Protein AF-A0A532UQH1-F1 (afdb_monomer)

Solvent-accessible surface area (backbone atoms only — not comparable to full-atom values): 4911 Å² total; per-residue (Å²): 108,77,36,37,38,36,35,37,51,55,70,83,52,87,38,81,87,49,67,59,35,54,67,56,46,49,52,52,49,44,61,56,48,66,69,38,70,41,44,77,46,70,47,77,53,92,74,24,39,36,40,33,26,23,61,89,66,36,40,72,66,58,54,49,54,53,45,66,68,37,88,82,45,54,92,90,46,58,49,81,42,81,45,86,117

Radius of gyration: 12.12 Å; Cα contacts (8 Å, |Δi|>4): 136; chains: 1; bounding box: 29×22×29 Å

Foldseek 3Di:
DKWKKKKAAPLVDCQPVCRSPVVVLLVVLQVQQVPAPFWDDWDDDDRIIMTIGDCVRANPVNSVVSLVPDSRHDPPRMDMDIDDD

Nearest PDB structures (foldseek):
  3zo7-assembly1_E  TM=6.374E-01  e=8.810E-03  Rhodococcus opacus
  3znu-assembly1_I  TM=6.191E-01  e=1.569E-02  Rhodococcus opacus
  3zo7-assembly1_F  TM=6.189E-01  e=1.783E-02  Rhodococcus opacus
  4fpi-assembly1_C  TM=6.270E-01  e=2.620E-02  Rhodococcus opacus
  3znj-assembly3_9  TM=6.309E-01  e=5.304E-02  Rhodococcus opacus

Mean predicted aligned error: 5.4 Å

Sequence (85 aa):
MNSRTAFHIDCTAVIPECAYQCAKCIEEMESILTDIQGVRKFYTEDDGVVVEHDPSVATVEQLIDVFEGMPSFYEGNFVPTVITS

Structure (mmCIF, N/CA/C/O backbone):
data_AF-A0A532UQH1-F1
#
_entry.id   AF-A0A532UQH1-F1
#
loop_
_atom_site.group_PDB
_atom_site.id
_atom_site.type_symbol
_atom_site.label_atom_id
_atom_site.label_alt_id
_atom_site.label_comp_id
_atom_site.label_asym_id
_atom_site.label_entity_id
_atom_site.label_seq_id
_atom_site.pdbx_PDB_ins_code
_atom_site.Cartn_x
_atom_site.Cartn_y
_atom_site.Cartn_z
_atom_site.occupancy
_atom_site.B_iso_or_equiv
_atom_site.auth_seq_id
_atom_site.auth_comp_id
_atom_site.auth_asym_id
_atom_site.auth_atom_id
_atom_site.pdbx_PDB_model_num
ATOM 1 N N . MET A 1 1 ? -12.667 -0.615 14.545 1.00 65.44 1 MET A N 1
ATOM 2 C CA . MET A 1 1 ? -12.557 -2.051 14.157 1.00 65.44 1 MET A CA 1
ATOM 3 C C . MET A 1 1 ? -11.186 -2.194 13.504 1.00 65.44 1 MET A C 1
ATOM 5 O O . MET A 1 1 ? -10.726 -1.190 12.993 1.00 65.44 1 MET A O 1
ATOM 9 N N . ASN A 1 2 ? -10.467 -3.313 13.567 1.00 76.00 2 ASN A N 1
ATOM 10 C CA . ASN A 1 2 ? -9.136 -3.366 12.939 1.00 76.00 2 ASN A CA 1
ATOM 11 C C . ASN A 1 2 ? -9.248 -4.166 11.646 1.00 76.00 2 ASN A C 1
ATOM 13 O O . ASN A 1 2 ? -9.681 -5.313 11.691 1.00 76.00 2 ASN A O 1
ATOM 17 N N . SER A 1 3 ? -8.876 -3.566 10.520 1.00 85.69 3 SER A N 1
ATOM 18 C CA . SER A 1 3 ? -8.838 -4.235 9.223 1.00 85.69 3 SER A CA 1
ATOM 19 C C . SER A 1 3 ? -7.422 -4.248 8.681 1.00 85.69 3 SER A C 1
ATOM 21 O O . SER A 1 3 ? -6.647 -3.313 8.885 1.00 85.69 3 SER A O 1
ATOM 23 N N . ARG A 1 4 ? -7.088 -5.334 7.989 1.00 88.75 4 ARG A N 1
ATOM 24 C CA . ARG A 1 4 ? -5.796 -5.525 7.349 1.00 88.75 4 ARG A CA 1
ATOM 25 C C . ARG A 1 4 ? -6.010 -5.517 5.842 1.00 88.75 4 ARG A C 1
ATOM 27 O O . ARG A 1 4 ? -6.790 -6.305 5.318 1.00 88.75 4 ARG A O 1
ATOM 34 N N . THR A 1 5 ? -5.333 -4.626 5.137 1.00 88.75 5 THR A N 1
ATOM 35 C CA . THR A 1 5 ? -5.352 -4.590 3.669 1.00 88.75 5 THR A CA 1
ATOM 36 C C . THR A 1 5 ? -3.960 -4.917 3.178 1.00 88.75 5 THR A C 1
ATOM 38 O O . THR A 1 5 ? -3.005 -4.258 3.570 1.00 88.75 5 THR A O 1
ATOM 41 N N . ALA A 1 6 ? -3.837 -5.969 2.381 1.00 88.38 6 ALA A N 1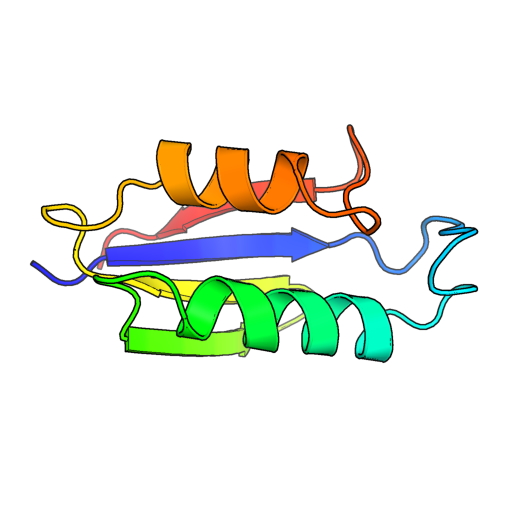
ATOM 42 C CA . ALA A 1 6 ? -2.594 -6.337 1.731 1.00 88.38 6 ALA A CA 1
ATOM 43 C C . ALA A 1 6 ? -2.608 -5.831 0.292 1.00 88.38 6 ALA A C 1
ATOM 45 O O . ALA A 1 6 ? -3.638 -5.836 -0.378 1.00 88.38 6 ALA A O 1
ATOM 46 N N . PHE A 1 7 ? -1.451 -5.416 -0.183 1.00 87.06 7 PHE A N 1
ATOM 47 C CA . PHE A 1 7 ? -1.246 -4.896 -1.514 1.00 87.06 7 PHE A CA 1
ATOM 48 C C . PHE A 1 7 ? -0.035 -5.595 -2.104 1.00 87.06 7 PHE A C 1
ATOM 50 O O . PHE A 1 7 ? 1.072 -5.505 -1.574 1.00 87.06 7 PHE A O 1
ATOM 57 N N . HIS A 1 8 ? -0.261 -6.341 -3.176 1.00 84.62 8 HIS A N 1
ATOM 58 C CA . HIS A 1 8 ? 0.818 -7.017 -3.875 1.00 84.62 8 HIS A CA 1
ATOM 59 C C . HIS A 1 8 ? 1.426 -6.069 -4.902 1.00 84.62 8 HIS A C 1
ATOM 61 O O . HIS A 1 8 ? 0.681 -5.453 -5.670 1.00 84.62 8 HIS A O 1
ATOM 67 N N . ILE A 1 9 ? 2.752 -5.954 -4.895 1.00 79.06 9 ILE A N 1
ATOM 68 C CA . ILE A 1 9 ? 3.504 -5.074 -5.788 1.00 79.06 9 ILE A CA 1
ATOM 69 C C . ILE A 1 9 ? 4.390 -5.962 -6.650 1.00 79.06 9 ILE A C 1
ATOM 71 O O . ILE A 1 9 ? 5.275 -6.636 -6.132 1.00 79.06 9 ILE A O 1
ATOM 75 N N . ASP A 1 10 ? 4.180 -5.952 -7.965 1.00 77.31 10 ASP A N 1
ATOM 76 C CA . ASP A 1 10 ? 5.063 -6.685 -8.868 1.00 77.31 10 ASP A CA 1
ATOM 77 C C . ASP A 1 10 ? 6.412 -5.957 -9.004 1.00 77.31 10 ASP A C 1
ATOM 79 O O . ASP A 1 10 ? 6.571 -5.016 -9.783 1.00 77.31 10 ASP A O 1
ATOM 83 N N . CYS A 1 11 ? 7.414 -6.398 -8.239 1.00 71.06 11 CYS A N 1
ATOM 84 C CA . CYS A 1 11 ? 8.766 -5.837 -8.296 1.00 71.06 11 CYS A CA 1
ATOM 85 C C . CYS A 1 11 ? 9.542 -6.229 -9.576 1.00 71.06 11 CYS A C 1
ATOM 87 O O . CYS A 1 11 ? 10.708 -5.850 -9.717 1.00 71.06 11 CYS A O 1
ATOM 89 N N . THR A 1 12 ? 8.950 -6.997 -10.501 1.00 70.06 12 THR A N 1
ATOM 90 C CA . THR A 1 12 ? 9.559 -7.324 -11.804 1.00 70.06 12 THR A CA 1
ATOM 91 C C . THR A 1 12 ? 9.180 -6.319 -12.891 1.00 70.06 12 THR A C 1
ATOM 93 O O . THR A 1 12 ? 9.858 -6.236 -13.922 1.00 70.06 12 THR A O 1
ATOM 96 N N . ALA A 1 13 ? 8.155 -5.503 -12.641 1.00 65.50 13 ALA A N 1
ATOM 97 C CA . ALA A 1 13 ? 7.766 -4.399 -13.496 1.00 65.50 13 ALA A CA 1
ATOM 98 C C . ALA A 1 13 ? 8.871 -3.329 -13.584 1.00 65.50 13 ALA A C 1
ATOM 100 O O . ALA A 1 13 ? 9.513 -2.939 -12.606 1.00 65.50 13 ALA A O 1
ATOM 101 N N . VAL A 1 14 ? 9.092 -2.820 -14.798 1.00 64.38 14 VAL A N 1
ATOM 102 C CA . VAL A 1 14 ? 10.012 -1.707 -15.054 1.00 64.38 14 VAL A CA 1
ATOM 103 C C . VAL A 1 14 ? 9.351 -0.417 -14.575 1.00 64.38 14 VAL A C 1
ATOM 105 O O . VAL A 1 14 ? 8.531 0.154 -15.290 1.00 64.38 14 VAL A O 1
ATOM 108 N N . ILE A 1 15 ? 9.717 0.056 -13.384 1.00 64.12 15 ILE A N 1
ATOM 109 C CA . ILE A 1 15 ? 9.206 1.323 -12.850 1.00 64.12 15 ILE A CA 1
ATOM 110 C C . ILE A 1 15 ? 10.222 2.429 -13.170 1.00 64.12 15 ILE A C 1
ATOM 112 O O . ILE A 1 15 ? 11.309 2.428 -12.584 1.00 64.12 15 ILE A O 1
ATOM 116 N N . PRO A 1 16 ? 9.925 3.365 -14.090 1.00 60.94 16 PRO A N 1
ATOM 117 C CA . PRO A 1 16 ? 10.867 4.413 -14.483 1.00 60.94 16 PRO A CA 1
ATOM 118 C C . PRO A 1 16 ? 11.169 5.410 -13.353 1.00 60.94 16 PRO A C 1
ATOM 120 O O . PRO A 1 16 ? 12.282 5.929 -13.299 1.00 60.94 16 PRO A O 1
ATOM 123 N N . GLU A 1 17 ? 10.228 5.640 -12.432 1.00 62.62 17 GLU A N 1
ATOM 124 C CA . GLU A 1 17 ? 10.364 6.629 -11.349 1.00 62.62 17 GLU A CA 1
ATOM 125 C C . GLU A 1 17 ? 11.179 6.117 -10.158 1.00 62.62 17 GLU A C 1
ATOM 127 O O . GLU A 1 17 ? 12.045 6.835 -9.658 1.00 62.62 17 GLU A O 1
ATOM 132 N N . CYS A 1 18 ? 11.008 4.849 -9.765 1.00 61.88 18 CYS A N 1
ATOM 133 C CA . CYS A 1 18 ? 11.878 4.221 -8.770 1.00 61.88 18 CYS A CA 1
ATOM 134 C C . CYS A 1 18 ? 13.027 3.408 -9.384 1.00 61.88 18 CYS A C 1
ATOM 136 O O . CYS A 1 18 ? 13.789 2.804 -8.640 1.00 61.88 18 CYS A O 1
ATOM 138 N N . ALA A 1 19 ? 13.218 3.428 -10.710 1.00 58.91 19 ALA A N 1
ATOM 139 C CA . ALA A 1 19 ? 14.314 2.765 -11.427 1.00 58.91 19 ALA A CA 1
ATOM 140 C C . ALA A 1 19 ? 14.574 1.324 -10.942 1.00 58.91 19 ALA A C 1
ATOM 142 O O . ALA A 1 19 ? 15.711 0.968 -10.623 1.00 58.91 19 ALA A O 1
ATOM 143 N N . TYR A 1 20 ? 13.520 0.502 -10.869 1.00 61.16 20 TYR A N 1
ATOM 144 C CA . TYR A 1 20 ? 13.552 -0.884 -10.357 1.00 61.16 20 TYR A CA 1
ATOM 145 C C . TYR A 1 20 ? 13.853 -1.029 -8.855 1.00 61.16 20 TYR A C 1
ATOM 147 O O . TYR A 1 20 ? 14.067 -2.133 -8.355 1.00 61.16 20 TYR A O 1
ATOM 155 N N . GLN A 1 21 ? 13.884 0.069 -8.102 1.00 71.62 21 GLN A N 1
ATOM 156 C CA . GLN A 1 21 ? 14.125 0.052 -6.666 1.00 71.62 21 GLN A CA 1
ATOM 157 C C . GLN A 1 21 ? 12.794 -0.107 -5.930 1.00 71.62 21 GLN A C 1
ATOM 159 O O . GLN A 1 21 ? 12.271 0.861 -5.381 1.00 71.62 21 GLN A O 1
ATOM 164 N N . CYS A 1 22 ? 12.274 -1.337 -5.883 1.00 76.12 22 CYS A N 1
ATOM 165 C CA . CYS A 1 22 ? 11.041 -1.657 -5.149 1.00 76.12 22 CYS A CA 1
ATOM 166 C C . CYS A 1 22 ? 11.091 -1.126 -3.701 1.00 76.12 22 CYS A C 1
ATOM 168 O O . CYS A 1 22 ? 10.118 -0.572 -3.207 1.00 76.12 22 CYS A O 1
ATOM 170 N N . ALA A 1 23 ? 12.275 -1.156 -3.076 1.00 78.25 23 ALA A N 1
ATOM 171 C CA . ALA A 1 23 ? 12.523 -0.555 -1.766 1.00 78.25 23 ALA A CA 1
ATOM 172 C C . ALA A 1 23 ? 12.151 0.941 -1.683 1.00 78.25 23 ALA A C 1
ATOM 174 O O . ALA A 1 23 ? 11.473 1.330 -0.743 1.00 78.25 23 ALA A O 1
ATOM 175 N N . LYS A 1 24 ? 12.512 1.766 -2.677 1.00 79.81 24 LYS A N 1
ATOM 176 C CA . LYS A 1 24 ? 12.162 3.199 -2.679 1.00 79.81 24 LYS A CA 1
ATOM 177 C C . LYS A 1 24 ? 10.667 3.430 -2.849 1.00 79.81 24 LYS A C 1
ATOM 179 O O . LYS A 1 24 ? 10.111 4.305 -2.198 1.00 79.81 24 LYS A O 1
ATOM 184 N N . CYS A 1 25 ? 10.045 2.654 -3.735 1.00 79.94 25 CYS A N 1
ATOM 185 C CA . CYS A 1 25 ? 8.605 2.696 -3.945 1.00 79.94 25 CYS A CA 1
ATOM 186 C C . CYS A 1 25 ? 7.863 2.343 -2.632 1.00 79.94 25 CYS A C 1
ATOM 188 O O . CYS A 1 25 ? 6.951 3.055 -2.228 1.00 79.94 25 CYS A O 1
ATOM 190 N N . ILE A 1 26 ? 8.324 1.320 -1.902 1.00 84.81 26 ILE A N 1
ATOM 191 C CA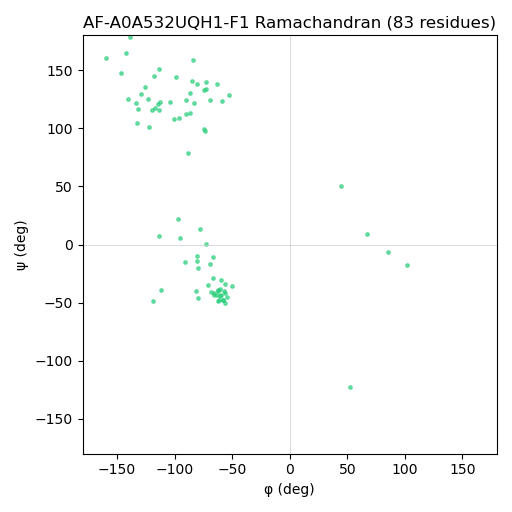 . ILE A 1 26 ? 7.781 0.927 -0.590 1.00 84.81 26 ILE A CA 1
ATOM 192 C C . ILE A 1 26 ? 8.013 2.005 0.482 1.00 84.81 26 ILE A C 1
ATOM 194 O O . ILE A 1 26 ? 7.100 2.279 1.255 1.00 84.81 26 ILE A O 1
ATOM 198 N N . GLU A 1 27 ? 9.192 2.635 0.529 1.00 86.50 27 GLU A N 1
ATOM 199 C CA . GLU A 1 27 ? 9.482 3.734 1.468 1.00 86.50 27 GLU A CA 1
ATOM 200 C C . GLU A 1 27 ? 8.572 4.953 1.231 1.00 86.50 27 GLU A C 1
ATOM 202 O O . GLU A 1 27 ? 8.087 5.565 2.184 1.00 86.50 27 GLU A O 1
ATOM 207 N N . GLU A 1 28 ? 8.306 5.301 -0.033 1.00 86.25 28 GLU A N 1
ATOM 208 C CA . GLU A 1 28 ? 7.358 6.365 -0.386 1.00 86.25 28 GLU A CA 1
ATOM 209 C C . GLU A 1 28 ? 5.942 6.014 0.093 1.00 86.25 28 GLU A C 1
ATOM 211 O O . GLU A 1 28 ? 5.296 6.815 0.772 1.00 86.25 28 GLU A O 1
ATOM 216 N N . MET A 1 29 ? 5.493 4.790 -0.196 1.00 87.06 29 MET A N 1
ATOM 217 C CA . MET A 1 29 ? 4.191 4.285 0.236 1.00 87.06 29 MET A CA 1
ATOM 218 C C . MET A 1 29 ? 4.051 4.325 1.758 1.00 87.06 29 MET A C 1
ATOM 220 O O . MET A 1 29 ? 3.050 4.830 2.263 1.00 87.06 29 MET A O 1
ATOM 224 N N . GLU A 1 30 ? 5.055 3.847 2.499 1.00 90.12 30 GLU A N 1
ATOM 225 C CA . GLU A 1 30 ? 5.082 3.907 3.962 1.00 90.12 30 GLU A CA 1
ATOM 226 C C . GLU A 1 30 ? 4.923 5.346 4.451 1.00 90.12 30 GLU A C 1
ATOM 228 O O . GLU A 1 30 ? 4.054 5.627 5.280 1.00 90.12 30 GLU A O 1
ATOM 233 N N . SER A 1 31 ? 5.721 6.269 3.908 1.00 90.00 31 SER A N 1
ATOM 234 C CA . SER A 1 31 ? 5.704 7.674 4.311 1.00 90.00 31 SER A CA 1
ATOM 235 C C . SER A 1 31 ? 4.349 8.335 4.077 1.00 90.00 31 SER A C 1
ATOM 237 O O . SER A 1 31 ? 3.940 9.158 4.890 1.00 90.00 31 SER A O 1
ATOM 239 N N . ILE A 1 32 ? 3.665 8.013 2.979 1.00 89.50 32 ILE A N 1
ATOM 240 C CA . ILE A 1 32 ? 2.375 8.625 2.644 1.00 89.50 32 ILE A CA 1
ATOM 241 C C . ILE A 1 32 ? 1.247 7.973 3.450 1.00 89.50 32 ILE A C 1
ATOM 243 O O . ILE A 1 32 ? 0.410 8.666 4.023 1.00 89.50 32 ILE A O 1
ATOM 247 N N . LEU A 1 33 ? 1.215 6.641 3.531 1.00 90.19 33 LEU A N 1
ATOM 248 C CA . LEU A 1 33 ? 0.119 5.910 4.175 1.00 90.19 33 LEU A CA 1
ATOM 249 C C . LEU A 1 33 ? 0.131 6.074 5.689 1.00 90.19 33 LEU A C 1
ATOM 251 O O . LEU A 1 33 ? -0.933 6.131 6.298 1.00 90.19 33 LEU A O 1
ATOM 255 N N . THR A 1 34 ? 1.307 6.160 6.311 1.00 90.31 34 THR A N 1
ATOM 256 C CA . THR A 1 34 ? 1.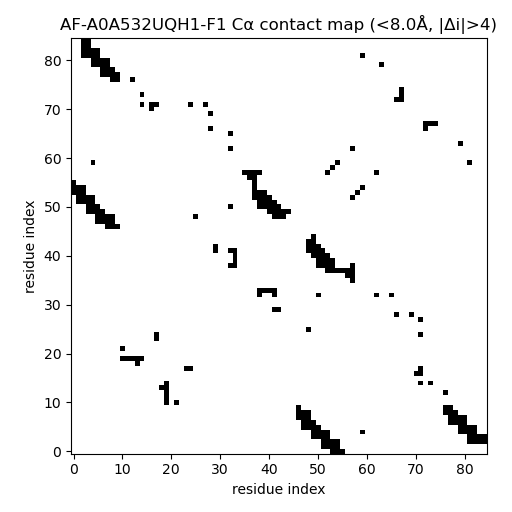403 6.380 7.762 1.00 90.31 34 THR A CA 1
ATOM 257 C C . THR A 1 34 ? 0.957 7.781 8.189 1.00 90.31 34 THR A C 1
ATOM 259 O O . THR A 1 34 ? 0.624 7.964 9.360 1.00 90.31 34 THR A O 1
ATOM 262 N N . ASP A 1 35 ? 0.872 8.740 7.260 1.00 92.56 35 ASP A N 1
ATOM 263 C CA . ASP A 1 35 ? 0.302 10.075 7.496 1.00 92.56 35 ASP A CA 1
ATOM 264 C C . ASP A 1 35 ? -1.243 10.068 7.452 1.00 92.56 35 ASP A C 1
ATOM 266 O O . ASP A 1 35 ? -1.902 10.936 8.029 1.00 92.56 35 ASP A O 1
ATOM 270 N N . ILE A 1 36 ? -1.856 9.049 6.833 1.00 91.19 36 ILE A N 1
ATOM 271 C CA . ILE A 1 36 ? -3.315 8.938 6.728 1.00 91.19 36 ILE A CA 1
ATOM 272 C C . ILE A 1 36 ? -3.931 8.644 8.095 1.00 91.19 36 ILE A C 1
ATOM 274 O O . ILE A 1 36 ? -3.670 7.624 8.743 1.00 91.19 36 ILE A O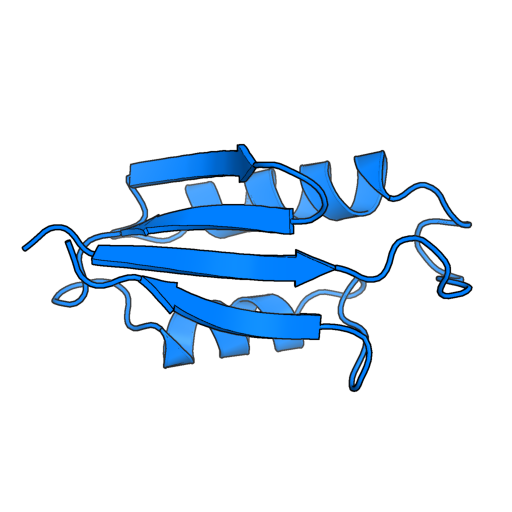 1
ATOM 278 N N . GLN A 1 37 ? -4.868 9.499 8.498 1.00 92.75 37 GLN A N 1
ATOM 279 C CA . GLN A 1 37 ? -5.648 9.282 9.705 1.00 92.75 37 GLN A CA 1
ATOM 280 C C . GLN A 1 37 ? -6.409 7.948 9.635 1.00 92.75 37 GLN A C 1
ATOM 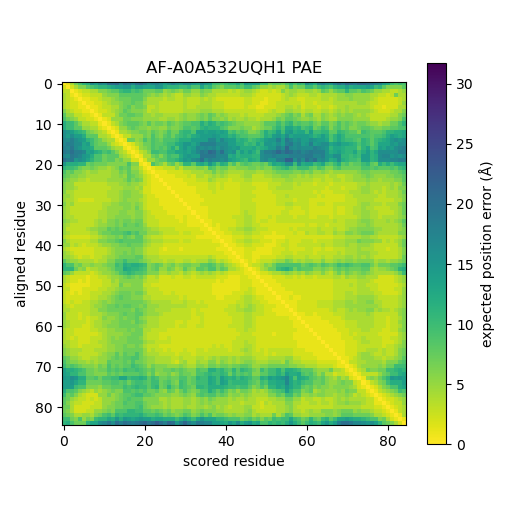282 O O . GLN A 1 37 ? -7.215 7.720 8.742 1.00 92.75 37 GLN A O 1
ATOM 287 N N . GLY A 1 38 ? -6.191 7.082 10.625 1.00 92.00 38 GLY A N 1
ATOM 288 C CA . GLY A 1 38 ? -6.829 5.764 10.694 1.00 92.00 38 GLY A CA 1
ATOM 289 C C . GLY A 1 38 ? -5.914 4.619 10.274 1.00 92.00 38 GLY A C 1
ATOM 290 O O . GLY A 1 38 ? -6.174 3.487 10.686 1.00 92.00 38 GLY A O 1
ATOM 291 N N . VAL A 1 39 ? -4.815 4.896 9.567 1.00 93.25 39 VAL A N 1
ATOM 292 C CA . VAL A 1 39 ? -3.724 3.933 9.381 1.00 93.25 39 VAL A CA 1
ATOM 293 C C . VAL A 1 39 ? -2.957 3.798 10.693 1.00 93.25 39 VAL A C 1
ATOM 295 O O . VAL A 1 39 ? -2.674 4.771 11.389 1.00 93.25 39 VAL A O 1
ATOM 298 N N . ARG A 1 40 ? -2.678 2.556 11.081 1.00 92.00 40 ARG A N 1
ATOM 299 C CA . ARG A 1 40 ? -1.990 2.220 12.335 1.00 92.00 40 ARG A CA 1
ATOM 300 C C . ARG A 1 40 ? -0.612 1.646 12.095 1.00 92.00 40 ARG A C 1
ATOM 302 O O . ARG A 1 40 ? 0.292 1.916 12.880 1.00 92.00 40 ARG A O 1
ATOM 309 N N . LYS A 1 41 ? -0.476 0.812 11.064 1.00 92.19 41 LYS A N 1
ATOM 310 C CA . LYS A 1 41 ? 0.794 0.201 10.685 1.00 92.19 41 LYS A CA 1
ATOM 311 C C . LYS A 1 41 ? 0.881 0.012 9.186 1.00 92.19 41 LYS A C 1
ATOM 313 O O . LYS A 1 41 ? -0.113 -0.308 8.538 1.00 92.19 41 LYS A O 1
ATOM 318 N N . PHE A 1 42 ? 2.107 0.125 8.710 1.00 92.31 42 PHE A N 1
ATOM 319 C CA . PHE A 1 42 ? 2.549 -0.278 7.392 1.00 92.31 42 PHE A CA 1
ATOM 320 C C . PHE A 1 42 ? 3.743 -1.221 7.578 1.00 92.31 42 PHE A C 1
ATOM 322 O O . PHE A 1 42 ? 4.591 -0.967 8.433 1.00 92.31 42 PHE A O 1
ATOM 329 N N . TYR A 1 43 ? 3.782 -2.335 6.854 1.00 90.94 43 TYR A N 1
ATOM 330 C CA . TYR A 1 43 ? 4.921 -3.258 6.844 1.00 90.94 43 TYR A CA 1
ATOM 331 C C . TYR A 1 43 ? 4.905 -4.126 5.590 1.00 90.94 43 TYR A C 1
ATOM 333 O O . TYR A 1 43 ? 3.868 -4.292 4.953 1.00 90.94 43 TYR A O 1
ATOM 341 N N . THR A 1 44 ? 6.048 -4.705 5.244 1.00 87.88 44 THR A N 1
ATOM 342 C CA . THR A 1 44 ? 6.150 -5.700 4.174 1.00 87.88 44 THR A CA 1
ATOM 343 C C . THR A 1 44 ? 5.829 -7.099 4.699 1.00 87.88 44 THR A C 1
ATOM 345 O O . THR A 1 44 ? 6.220 -7.465 5.809 1.00 87.88 44 THR A O 1
ATOM 348 N N . GLU A 1 45 ? 5.113 -7.892 3.906 1.00 85.62 45 GLU A N 1
ATOM 349 C CA . GLU A 1 45 ? 4.875 -9.317 4.158 1.00 85.62 45 GLU A CA 1
ATOM 350 C C . GLU A 1 45 ? 4.949 -10.066 2.820 1.00 85.62 45 GLU A C 1
ATOM 352 O O . GLU A 1 45 ? 4.266 -9.697 1.863 1.00 85.62 45 GLU A O 1
ATOM 357 N N . ASP A 1 46 ? 5.806 -11.090 2.752 1.00 80.50 46 ASP A N 1
ATOM 358 C CA . ASP A 1 46 ? 6.152 -11.815 1.521 1.00 80.50 46 ASP A CA 1
ATOM 359 C C . ASP A 1 46 ? 6.603 -10.865 0.384 1.00 80.50 46 ASP A C 1
ATOM 361 O O . ASP A 1 46 ? 7.554 -10.105 0.566 1.00 80.50 46 ASP A O 1
ATOM 365 N N . ASP A 1 47 ? 5.933 -10.905 -0.773 1.00 75.75 47 ASP A N 1
ATOM 366 C CA . ASP A 1 47 ? 6.179 -10.051 -1.953 1.00 75.75 47 ASP A CA 1
ATOM 367 C C . ASP A 1 47 ? 5.226 -8.830 -1.997 1.00 75.75 47 ASP A C 1
ATOM 369 O O . ASP A 1 47 ? 4.931 -8.266 -3.049 1.00 75.75 47 ASP A O 1
ATOM 373 N N . GLY A 1 48 ? 4.656 -8.433 -0.856 1.00 83.56 48 GLY A N 1
ATOM 374 C CA . GLY A 1 48 ? 3.690 -7.338 -0.781 1.00 83.56 48 GLY A CA 1
ATOM 375 C C . GLY A 1 48 ? 3.877 -6.417 0.418 1.00 83.56 48 GLY A C 1
ATOM 376 O O . GLY A 1 48 ? 4.734 -6.610 1.282 1.00 83.56 48 GLY A O 1
ATOM 377 N N . VAL A 1 49 ? 3.024 -5.399 0.474 1.00 88.75 49 VAL A N 1
ATOM 378 C CA . VAL A 1 49 ? 2.899 -4.478 1.604 1.00 88.75 49 VAL A CA 1
ATOM 379 C C . VAL A 1 49 ? 1.546 -4.647 2.271 1.00 88.75 49 VAL A C 1
ATOM 381 O O . VAL A 1 49 ? 0.553 -5.028 1.656 1.00 88.75 49 VAL A O 1
ATOM 384 N N . VAL A 1 50 ? 1.497 -4.373 3.561 1.00 91.25 50 VAL A N 1
ATOM 385 C CA . VAL A 1 50 ? 0.328 -4.561 4.403 1.00 91.25 50 VAL A CA 1
ATOM 386 C C . VAL A 1 50 ? 0.066 -3.277 5.159 1.00 91.25 50 VAL A C 1
ATOM 388 O O . VAL A 1 50 ? 0.945 -2.749 5.836 1.00 91.25 50 VAL A O 1
ATOM 391 N N . VAL A 1 51 ? -1.177 -2.819 5.087 1.00 92.56 51 VAL A N 1
ATOM 392 C CA . VAL A 1 51 ? -1.688 -1.666 5.817 1.00 92.56 51 VAL A CA 1
ATOM 393 C C . VAL A 1 51 ? -2.730 -2.139 6.819 1.00 92.56 51 VAL A C 1
ATOM 395 O O . VAL A 1 51 ? -3.794 -2.644 6.453 1.00 92.56 51 VAL A O 1
ATOM 398 N N . GLU A 1 52 ? -2.436 -1.959 8.101 1.00 93.81 52 GLU A N 1
ATOM 399 C CA . GLU A 1 52 ? -3.426 -2.096 9.167 1.00 93.81 52 GLU A CA 1
ATOM 400 C C . GLU A 1 52 ? -4.091 -0.746 9.405 1.00 93.81 52 GLU A C 1
ATOM 402 O O . GLU A 1 52 ? -3.418 0.243 9.705 1.00 93.81 52 GLU A O 1
ATOM 407 N N . HIS A 1 53 ? -5.416 -0.706 9.316 1.00 92.81 53 HIS A N 1
ATOM 408 C CA . HIS A 1 53 ? -6.194 0.521 9.448 1.00 92.81 53 HIS A CA 1
ATOM 409 C C . HIS A 1 53 ? -7.510 0.297 10.199 1.00 92.81 53 HIS A C 1
ATOM 411 O O . HIS A 1 53 ? -7.938 -0.838 10.434 1.00 92.81 53 HIS A O 1
ATOM 417 N N . ASP A 1 54 ? -8.136 1.389 10.638 1.00 93.12 54 ASP A N 1
ATOM 418 C CA . ASP A 1 54 ? -9.529 1.367 11.081 1.00 93.12 54 ASP A CA 1
ATOM 419 C C . ASP A 1 54 ? -10.453 1.665 9.888 1.00 93.12 54 ASP A C 1
ATOM 421 O O . ASP A 1 54 ? -10.481 2.816 9.443 1.00 93.12 54 ASP A O 1
ATOM 425 N N . PRO A 1 55 ? -11.266 0.696 9.416 1.00 90.25 55 PRO A N 1
ATOM 426 C CA . PRO A 1 55 ? -12.130 0.871 8.249 1.00 90.25 55 PRO A CA 1
ATOM 427 C C . PRO A 1 55 ? -13.248 1.895 8.488 1.00 90.25 55 PRO A C 1
ATOM 429 O O . PRO A 1 55 ? -13.938 2.282 7.551 1.00 90.25 55 PRO A O 1
ATOM 432 N N . SER A 1 56 ? -13.452 2.325 9.739 1.00 91.00 56 SER A N 1
ATOM 433 C CA . SER A 1 56 ? -14.396 3.395 10.086 1.00 91.00 56 SER A CA 1
ATOM 434 C C . SER A 1 56 ? -13.808 4.791 9.848 1.00 91.00 56 SER A C 1
ATOM 436 O O . SER A 1 56 ? -14.547 5.771 9.900 1.00 91.00 56 SER A O 1
ATOM 438 N N . VAL A 1 57 ? -12.487 4.888 9.654 1.00 93.19 57 VAL A N 1
ATOM 439 C CA . VAL A 1 57 ? -11.739 6.145 9.505 1.00 93.19 57 VAL A CA 1
ATOM 440 C C . VAL A 1 57 ? -11.058 6.215 8.138 1.00 93.19 57 VAL A C 1
ATOM 442 O O . VAL A 1 57 ? -11.232 7.212 7.449 1.00 93.19 57 VAL A O 1
ATOM 445 N N . ALA A 1 58 ? -10.351 5.156 7.733 1.00 91.81 58 ALA A N 1
ATOM 446 C CA . ALA A 1 58 ? -9.720 5.028 6.422 1.00 91.81 58 ALA A CA 1
ATOM 447 C C . ALA A 1 58 ? -10.309 3.812 5.700 1.00 91.81 58 ALA A C 1
ATOM 449 O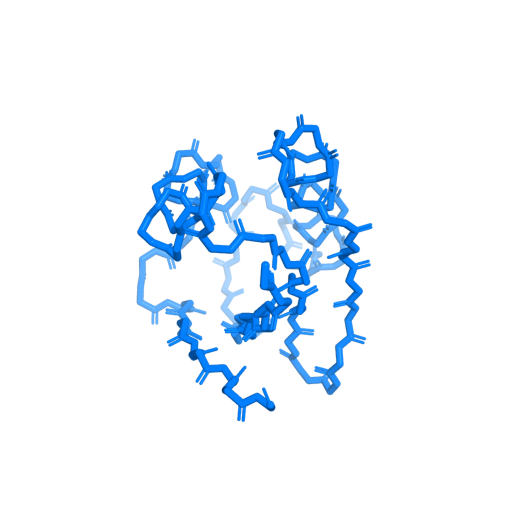 O . ALA A 1 58 ? -10.172 2.685 6.165 1.00 91.81 58 ALA A O 1
ATOM 450 N N . THR A 1 59 ? -11.001 4.015 4.581 1.00 91.56 59 THR A N 1
ATOM 451 C CA . THR A 1 59 ? -11.557 2.889 3.814 1.00 91.56 59 THR A CA 1
ATOM 452 C C . THR A 1 59 ? -10.507 2.295 2.883 1.00 91.56 59 THR A C 1
ATOM 454 O O . THR A 1 59 ? -9.541 2.951 2.508 1.00 91.56 59 THR A O 1
ATOM 457 N N . VAL A 1 60 ? -10.711 1.044 2.463 1.00 89.69 60 VAL A N 1
ATOM 458 C CA . VAL A 1 60 ? -9.840 0.397 1.466 1.00 89.69 60 VAL A CA 1
ATOM 459 C C . VAL A 1 60 ? -9.793 1.212 0.173 1.00 89.69 60 VAL A C 1
ATOM 461 O O . VAL A 1 60 ? -8.721 1.385 -0.390 1.00 89.69 60 VAL A O 1
ATOM 464 N N . GLU A 1 61 ? -10.934 1.754 -0.252 1.00 89.94 61 GLU A N 1
ATOM 465 C CA . GLU A 1 61 ? -11.037 2.623 -1.428 1.00 89.94 61 GLU A CA 1
ATOM 466 C C . GLU A 1 61 ? -10.187 3.887 -1.270 1.00 89.94 61 GLU A C 1
ATOM 468 O O . GLU A 1 61 ? -9.424 4.201 -2.166 1.00 89.94 61 GLU A O 1
ATOM 473 N N . GLN A 1 62 ? -10.220 4.550 -0.106 1.00 91.44 62 GLN A N 1
ATOM 474 C CA . GLN A 1 62 ? -9.362 5.714 0.148 1.00 91.44 62 GLN A CA 1
ATOM 475 C C . GLN A 1 62 ? -7.876 5.365 0.112 1.00 91.44 62 GLN A C 1
ATOM 477 O O . GLN A 1 62 ? -7.077 6.148 -0.389 1.00 91.44 62 GLN A O 1
ATOM 482 N N . LEU A 1 63 ? -7.492 4.205 0.652 1.00 90.25 63 LEU A N 1
ATOM 483 C CA . LEU A 1 63 ? -6.103 3.760 0.578 1.00 90.25 63 LEU A CA 1
ATOM 484 C C . LEU A 1 63 ? -5.694 3.534 -0.880 1.00 90.25 63 LEU A C 1
ATOM 486 O O . LEU A 1 63 ? -4.619 3.980 -1.262 1.00 90.25 63 LEU A O 1
ATOM 490 N N . ILE A 1 64 ? -6.554 2.899 -1.685 1.00 88.75 64 ILE A N 1
ATOM 491 C CA . ILE A 1 64 ? -6.330 2.705 -3.124 1.00 88.75 64 ILE A CA 1
ATOM 492 C C . ILE A 1 64 ? -6.224 4.052 -3.844 1.00 88.75 64 ILE A C 1
ATOM 494 O O . ILE A 1 64 ? -5.248 4.235 -4.552 1.00 88.75 64 ILE A O 1
ATOM 498 N N . ASP A 1 65 ? -7.127 5.005 -3.607 1.00 89.50 65 ASP A N 1
ATOM 499 C CA . ASP A 1 65 ? -7.072 6.360 -4.185 1.00 89.50 65 ASP A CA 1
ATOM 500 C C . ASP A 1 65 ? -5.743 7.059 -3.859 1.00 89.50 65 ASP A C 1
ATOM 502 O O . ASP A 1 65 ? -5.129 7.706 -4.708 1.00 89.50 65 ASP A O 1
ATOM 506 N N . VAL A 1 66 ? -5.263 6.915 -2.617 1.00 88.94 66 VAL A N 1
ATOM 507 C CA . VAL A 1 66 ? -3.964 7.467 -2.225 1.00 88.94 66 VAL A CA 1
ATOM 508 C C . VAL A 1 66 ? -2.833 6.774 -2.968 1.00 88.94 66 VAL A C 1
ATOM 510 O O . VAL A 1 66 ? -1.947 7.472 -3.452 1.00 88.94 66 VAL A O 1
ATOM 513 N N . PHE A 1 67 ? -2.869 5.444 -3.097 1.00 83.44 67 PHE A N 1
ATOM 514 C CA . PHE A 1 67 ? -1.921 4.719 -3.938 1.00 83.44 67 PHE A CA 1
ATOM 515 C C . PHE A 1 67 ? -1.987 5.204 -5.383 1.00 83.44 67 PHE A C 1
ATOM 517 O O . PHE A 1 67 ? -0.937 5.519 -5.911 1.00 83.44 67 PHE A O 1
ATOM 524 N N . GLU A 1 68 ? -3.170 5.332 -5.986 1.00 84.00 68 GLU A N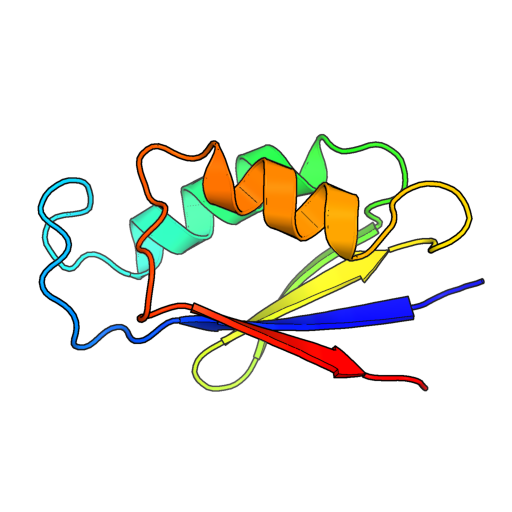 1
ATOM 525 C CA . GLU A 1 68 ? -3.398 5.803 -7.361 1.00 84.00 68 GLU A CA 1
ATOM 526 C C . GLU A 1 68 ? -2.873 7.221 -7.609 1.00 84.00 68 GLU A C 1
ATOM 528 O O . GLU A 1 68 ? -2.442 7.546 -8.716 1.00 84.00 68 GLU A O 1
ATOM 533 N N . GLY A 1 69 ? -2.873 8.063 -6.575 1.00 84.25 69 GLY A N 1
ATOM 534 C CA . GLY A 1 69 ? -2.313 9.411 -6.611 1.00 84.25 69 GLY A CA 1
ATOM 535 C C . GLY A 1 69 ? -0.793 9.482 -6.450 1.00 84.25 69 GLY A C 1
ATOM 536 O O . GLY A 1 69 ? -0.226 10.565 -6.625 1.00 84.25 69 GLY A O 1
ATOM 537 N N . MET A 1 70 ? -0.120 8.379 -6.103 1.00 80.38 70 MET A N 1
ATOM 538 C CA . MET A 1 70 ? 1.335 8.369 -5.968 1.00 80.38 70 MET A CA 1
ATOM 539 C C . MET A 1 70 ? 1.997 8.444 -7.349 1.00 80.38 70 MET A C 1
ATOM 541 O O . MET A 1 70 ? 1.571 7.750 -8.272 1.00 80.38 70 MET A O 1
ATOM 545 N N . PRO A 1 71 ? 3.090 9.212 -7.508 1.00 71.75 71 PRO A N 1
ATOM 546 C CA . PRO A 1 71 ? 3.9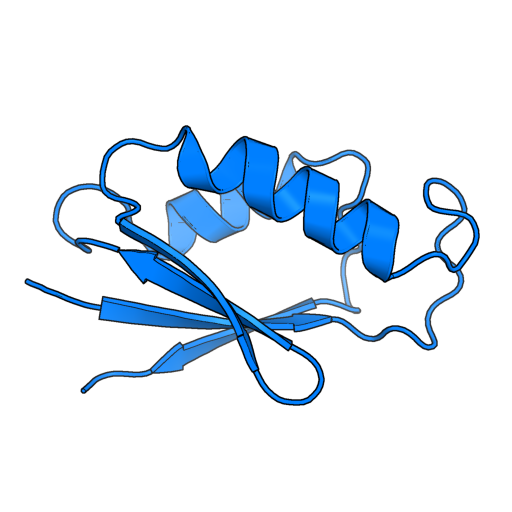23 9.133 -8.713 1.00 71.75 71 PRO A CA 1
ATOM 547 C C . PRO A 1 71 ? 4.428 7.700 -8.935 1.00 71.75 71 PRO A C 1
ATOM 549 O O . PRO A 1 71 ? 4.487 7.202 -10.051 1.00 71.75 71 PRO A O 1
ATOM 552 N N . SER A 1 72 ? 4.684 6.986 -7.840 1.00 69.12 72 SER A N 1
ATOM 553 C CA . SER A 1 72 ? 5.050 5.576 -7.844 1.00 69.12 72 SER A CA 1
ATOM 554 C C . SER A 1 72 ? 3.864 4.615 -8.050 1.00 69.12 72 SER A C 1
ATOM 556 O O . SER A 1 72 ? 4.026 3.426 -7.796 1.00 69.12 72 SER A O 1
ATOM 558 N N . PHE A 1 73 ? 2.675 5.059 -8.472 1.00 72.06 73 PHE A N 1
ATOM 559 C CA . PHE A 1 73 ? 1.572 4.152 -8.805 1.00 72.06 73 PHE A CA 1
ATOM 560 C C . PHE A 1 73 ? 1.716 3.553 -10.200 1.00 72.06 73 PHE A C 1
ATOM 562 O O . PHE A 1 73 ? 2.007 4.250 -11.171 1.00 72.06 73 PHE A O 1
ATOM 569 N N . TYR A 1 74 ? 1.419 2.261 -10.330 1.00 70.88 74 TYR A N 1
ATOM 570 C CA . TYR A 1 74 ? 1.433 1.568 -11.617 1.00 70.88 74 TYR A CA 1
ATOM 571 C C . TYR A 1 74 ? 0.171 0.731 -11.792 1.00 70.88 74 TYR A C 1
ATOM 573 O O . TYR A 1 74 ? 0.032 -0.371 -11.250 1.00 70.88 74 TYR A O 1
ATOM 581 N N . GLU A 1 75 ? -0.727 1.258 -12.622 1.00 65.19 75 GLU A N 1
ATOM 582 C CA . GLU A 1 75 ? -1.939 0.576 -13.058 1.00 65.19 75 GLU A CA 1
ATOM 583 C C . GLU A 1 75 ? -1.587 -0.814 -13.630 1.00 65.19 75 GLU A C 1
ATOM 585 O O . GLU A 1 75 ? -0.680 -0.968 -14.453 1.00 65.19 75 GLU A O 1
ATOM 590 N N . GLY A 1 76 ? -2.265 -1.856 -13.140 1.00 69.25 76 GLY A N 1
ATOM 591 C CA . GLY A 1 76 ? -2.083 -3.242 -13.591 1.00 69.25 76 GLY A CA 1
ATOM 592 C C . GLY A 1 76 ? -0.950 -4.044 -12.933 1.00 69.25 76 GLY A C 1
ATOM 593 O O . GLY A 1 76 ? -0.888 -5.248 -13.163 1.00 69.25 76 GLY A O 1
ATOM 594 N N . ASN A 1 77 ? -0.099 -3.436 -12.097 1.00 74.62 77 ASN A N 1
ATOM 595 C CA . ASN A 1 77 ? 0.976 -4.133 -11.354 1.00 74.62 77 ASN A CA 1
ATOM 596 C C . ASN A 1 77 ? 0.749 -4.137 -9.833 1.00 74.62 77 ASN A C 1
ATOM 598 O O . ASN A 1 77 ? 1.610 -4.551 -9.057 1.00 74.62 77 ASN A O 1
ATOM 602 N N . PHE A 1 78 ? -0.426 -3.664 -9.426 1.00 78.19 78 PHE A N 1
ATOM 603 C CA . PHE A 1 78 ? -0.856 -3.549 -8.048 1.00 78.19 78 PHE A CA 1
ATOM 604 C C . PHE A 1 78 ? -2.155 -4.326 -7.856 1.00 78.19 78 PHE A C 1
ATOM 606 O O . PHE A 1 78 ? -3.135 -4.092 -8.567 1.00 78.19 78 PHE A O 1
ATOM 613 N N . VAL A 1 79 ? -2.171 -5.255 -6.899 1.00 84.56 79 VAL A N 1
ATOM 614 C CA . VAL A 1 79 ? -3.358 -6.070 -6.600 1.00 84.56 79 VAL A CA 1
ATOM 615 C C . VAL A 1 79 ? -3.756 -5.871 -5.135 1.00 84.56 79 VAL A C 1
ATOM 617 O O . VAL A 1 79 ? -3.132 -6.465 -4.248 1.00 84.56 79 VAL A O 1
ATOM 620 N N . PRO A 1 80 ? -4.785 -5.047 -4.849 1.00 85.81 80 PRO A N 1
ATOM 621 C CA . PRO A 1 80 ? -5.292 -4.876 -3.497 1.00 85.81 80 PRO A CA 1
ATOM 622 C C . PRO A 1 80 ? -6.098 -6.105 -3.071 1.00 85.81 80 PRO A C 1
ATOM 624 O O . PRO A 1 80 ? -6.969 -6.589 -3.792 1.00 85.81 80 PRO A O 1
ATOM 627 N N . THR A 1 81 ? -5.833 -6.602 -1.868 1.00 87.19 81 THR A N 1
ATOM 628 C CA . THR A 1 81 ? -6.551 -7.718 -1.248 1.00 87.19 81 THR A CA 1
ATOM 629 C C . THR A 1 81 ? -6.893 -7.372 0.196 1.00 87.19 81 THR A C 1
ATOM 631 O O . THR A 1 81 ? -6.022 -7.117 1.025 1.00 87.19 81 THR A O 1
ATOM 634 N N . VAL A 1 82 ? -8.180 -7.396 0.532 1.00 84.94 82 VAL A N 1
ATOM 635 C CA . VAL A 1 82 ? -8.631 -7.168 1.910 1.00 84.94 82 VAL A CA 1
ATOM 636 C C . VAL A 1 82 ? -8.539 -8.471 2.693 1.00 84.94 82 VAL A C 1
ATOM 638 O O . VAL A 1 82 ? -9.183 -9.459 2.345 1.00 84.94 82 VAL A O 1
ATOM 641 N N . ILE A 1 83 ? -7.773 -8.460 3.780 1.00 82.75 83 ILE A N 1
ATOM 642 C CA . ILE A 1 83 ? -7.662 -9.575 4.715 1.00 82.75 83 ILE A CA 1
ATOM 643 C C . ILE A 1 83 ? -8.550 -9.249 5.917 1.00 82.75 83 ILE A C 1
ATOM 645 O O . ILE A 1 83 ? -8.257 -8.375 6.734 1.00 82.75 83 ILE A O 1
ATOM 649 N N . THR A 1 84 ? -9.670 -9.954 6.023 1.00 68.88 84 THR A N 1
ATOM 650 C CA . THR A 1 84 ? -10.533 -9.887 7.205 1.00 68.88 84 THR A CA 1
ATOM 651 C C . THR A 1 84 ? -10.024 -10.892 8.238 1.00 68.88 84 THR A C 1
ATOM 653 O O . THR A 1 84 ? -10.043 -12.097 7.999 1.00 68.88 84 THR A O 1
ATOM 656 N N . SER A 1 85 ? -9.516 -10.388 9.366 1.00 58.19 85 SER A N 1
ATOM 657 C CA . SER A 1 85 ? -9.289 -11.162 10.598 1.00 58.19 85 SER A CA 1
ATOM 658 C C . SER A 1 85 ? -10.345 -10.831 11.639 1.00 58.19 85 SER A C 1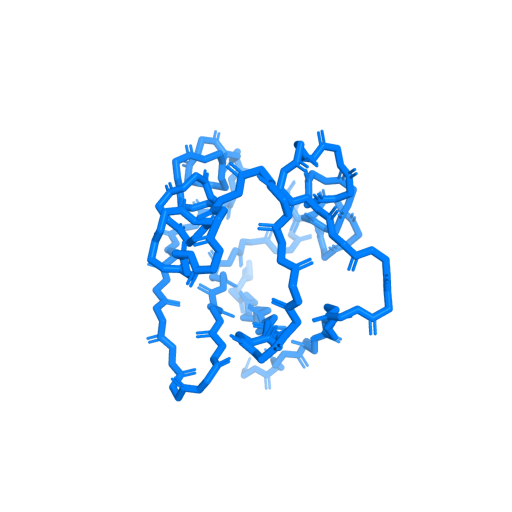
ATOM 660 O O . SER A 1 85 ? -10.845 -9.684 11.618 1.00 58.19 85 SER A O 1
#

Secondary structure (DSSP, 8-state):
--EEEEEEE-TTS--TTTTT-HHHHHHHHHHHHTTSTTEEEEEEETTEEEEEE-TTTS-HHHHHHHHHTSTT--TTSEEEEEE--

pLDDT: mean 82.1, std 10.17, range [58.19, 93.81]